Protein AF-A0A7X9UBZ8-F1 (afdb_monomer_lite)

InterPro domains:
  IPR005358 Putative zinc- or iron-chelating domain containing protein [PF03692] (28-96)

Organism: NCBI:txid2713419

Foldseek 3Di:
DVVLVVVLVVVVVVCVPPPQFDAPDPPDPFQPLPVFFQKDFAAPVLLVLQLVQCVVVVQAFADAPDSRRGGQSQQDPSRGRVCVVSDGQRRVQDHRVCVNVVNRDDGPCSVRTDIDRNVVSRVVSPPDPPPPPD

Structure (mmCIF, N/CA/C/O backbone):
data_AF-A0A7X9UBZ8-F1
#
_entry.id   AF-A0A7X9UBZ8-F1
#
loop_
_atom_site.group_PDB
_atom_site.id
_atom_site.type_symbol
_atom_site.label_atom_id
_atom_site.label_alt_id
_atom_site.label_comp_id
_atom_site.label_asym_id
_atom_site.label_entity_id
_atom_site.label_seq_id
_atom_site.pdbx_PDB_ins_code
_atom_site.Cartn_x
_atom_site.Cartn_y
_atom_site.Cartn_z
_atom_site.occupancy
_atom_site.B_iso_or_equiv
_atom_site.auth_seq_id
_atom_site.auth_comp_id
_atom_site.auth_asym_id
_atom_site.auth_atom_id
_atom_site.pdbx_PDB_model_num
ATOM 1 N N . MET A 1 1 ? 8.421 6.568 18.596 1.00 53.81 1 MET A N 1
ATOM 2 C CA . MET A 1 1 ? 7.714 6.279 17.329 1.00 53.81 1 MET A CA 1
ATOM 3 C C . MET A 1 1 ? 8.624 6.392 16.101 1.00 53.81 1 MET A C 1
ATOM 5 O O . MET A 1 1 ? 8.584 5.486 15.290 1.00 53.81 1 MET A O 1
ATOM 9 N N . GLY A 1 2 ? 9.525 7.382 15.984 1.00 62.78 2 GLY A N 1
ATOM 10 C CA . GLY A 1 2 ? 10.376 7.531 14.780 1.00 62.78 2 GLY A CA 1
ATOM 11 C C . GLY A 1 2 ? 11.391 6.410 14.469 1.00 62.78 2 GLY A C 1
ATOM 12 O O . GLY A 1 2 ? 11.779 6.254 13.317 1.00 62.78 2 GLY A O 1
ATOM 13 N N . GLY A 1 3 ? 11.809 5.607 15.457 1.00 82.38 3 GLY A N 1
ATOM 14 C CA . GLY A 1 3 ? 12.769 4.514 15.233 1.00 82.38 3 GLY A CA 1
ATOM 15 C C . GLY A 1 3 ? 12.193 3.327 14.453 1.00 82.38 3 GLY A C 1
ATOM 16 O O . GLY A 1 3 ? 12.867 2.785 13.584 1.00 82.38 3 GLY A O 1
ATOM 17 N N . GLU A 1 4 ? 10.936 2.960 14.717 1.00 84.94 4 GLU A N 1
ATOM 18 C CA . GLU A 1 4 ? 10.280 1.827 14.051 1.00 84.94 4 GLU A CA 1
ATOM 19 C C . GLU A 1 4 ? 9.952 2.143 12.589 1.00 84.94 4 GLU A C 1
ATOM 21 O O . GLU A 1 4 ? 10.183 1.308 11.721 1.00 84.94 4 GLU A O 1
ATOM 26 N N . LEU A 1 5 ? 9.484 3.364 12.298 1.00 87.56 5 LEU A N 1
ATOM 27 C CA . LEU A 1 5 ? 9.254 3.826 10.926 1.00 87.56 5 LEU A CA 1
ATOM 28 C C . LEU A 1 5 ? 10.533 3.733 10.086 1.00 87.56 5 LEU A C 1
ATOM 30 O O . LEU A 1 5 ? 10.510 3.201 8.979 1.00 87.56 5 LEU A O 1
ATOM 34 N N . ALA A 1 6 ? 11.650 4.240 10.616 1.00 90.81 6 ALA A N 1
ATOM 35 C CA . ALA A 1 6 ? 12.930 4.214 9.918 1.00 90.81 6 ALA A CA 1
ATOM 36 C C . ALA A 1 6 ? 13.412 2.776 9.670 1.00 90.81 6 ALA A C 1
ATOM 38 O O . ALA A 1 6 ? 13.883 2.461 8.578 1.00 90.81 6 ALA A O 1
ATOM 39 N N . GLU A 1 7 ? 13.253 1.891 10.657 1.00 94.06 7 GLU A N 1
ATOM 40 C CA . GLU A 1 7 ? 13.596 0.472 10.529 1.00 94.06 7 GLU A CA 1
ATOM 41 C C . GLU A 1 7 ? 12.704 -0.240 9.497 1.00 94.06 7 GLU A C 1
ATOM 43 O O . GLU A 1 7 ? 13.211 -0.963 8.638 1.00 94.06 7 G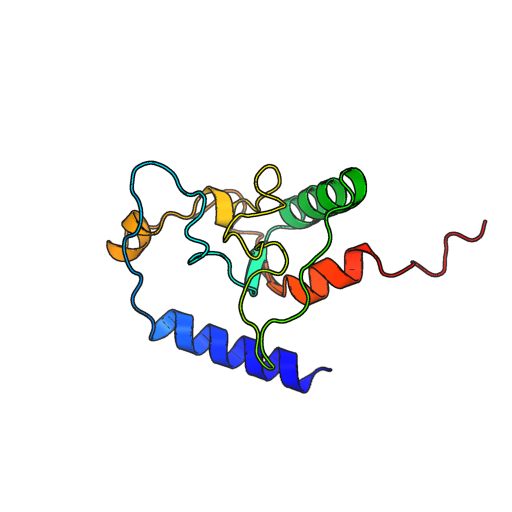LU A O 1
ATOM 48 N N . ALA A 1 8 ? 11.393 0.015 9.520 1.00 92.81 8 ALA A N 1
ATOM 49 C CA . ALA A 1 8 ? 10.441 -0.523 8.554 1.00 92.81 8 ALA A CA 1
ATOM 50 C C . ALA A 1 8 ? 10.739 -0.037 7.127 1.00 92.81 8 ALA A C 1
ATOM 52 O O . ALA A 1 8 ? 10.749 -0.838 6.192 1.00 92.81 8 ALA A O 1
ATOM 53 N N . ALA A 1 9 ? 11.042 1.252 6.956 1.00 93.19 9 ALA A N 1
ATOM 54 C CA . ALA A 1 9 ? 11.397 1.832 5.665 1.00 93.19 9 ALA A CA 1
ATOM 55 C C . ALA A 1 9 ? 12.714 1.254 5.118 1.00 93.19 9 ALA A C 1
ATOM 57 O O . ALA A 1 9 ? 12.795 0.922 3.935 1.00 93.19 9 ALA A O 1
ATOM 58 N N . ALA A 1 10 ? 13.730 1.081 5.972 1.00 94.94 10 ALA A N 1
ATOM 59 C CA . ALA A 1 10 ? 15.004 0.478 5.585 1.00 94.94 10 ALA A CA 1
ATOM 60 C C . ALA A 1 10 ? 14.842 -0.994 5.175 1.00 94.94 10 ALA A C 1
ATOM 62 O O . ALA A 1 10 ? 15.380 -1.420 4.151 1.00 94.94 10 ALA A O 1
ATOM 63 N N . LEU A 1 11 ? 14.062 -1.765 5.940 1.00 94.88 11 LEU A N 1
ATOM 64 C CA . LEU A 1 11 ? 13.764 -3.155 5.608 1.00 94.88 11 LEU A CA 1
ATOM 65 C C . LEU A 1 11 ? 12.981 -3.264 4.294 1.00 94.88 11 LEU A C 1
ATOM 67 O O . LEU A 1 11 ? 13.330 -4.087 3.451 1.00 94.88 11 LEU A O 1
ATOM 71 N N . HIS A 1 12 ? 11.971 -2.413 4.095 1.00 94.44 12 HIS A N 1
ATOM 72 C CA . HIS A 1 12 ? 11.219 -2.349 2.844 1.00 94.44 12 HIS A CA 1
ATOM 73 C C . HIS A 1 12 ? 12.134 -2.038 1.653 1.00 94.44 12 HIS A C 1
ATOM 75 O O . HIS A 1 12 ? 12.104 -2.757 0.660 1.00 94.44 12 HIS A O 1
ATOM 81 N N . ALA A 1 13 ? 12.998 -1.024 1.761 1.00 94.00 13 ALA A N 1
ATOM 82 C CA . ALA A 1 13 ? 13.935 -0.666 0.695 1.00 94.00 13 ALA A CA 1
ATOM 83 C C . ALA A 1 13 ? 14.868 -1.827 0.316 1.00 94.00 13 ALA A C 1
ATOM 85 O O . ALA A 1 13 ? 15.124 -2.044 -0.866 1.00 94.00 13 ALA A O 1
ATOM 86 N N . ARG A 1 14 ? 15.332 -2.604 1.303 1.00 95.38 14 ARG A N 1
ATOM 87 C CA . ARG A 1 14 ? 16.132 -3.808 1.056 1.00 95.38 14 ARG A CA 1
ATOM 88 C C . ARG A 1 14 ? 15.330 -4.885 0.319 1.00 95.38 14 ARG A C 1
ATOM 90 O O . ARG A 1 14 ? 15.803 -5.426 -0.676 1.00 95.38 14 ARG A O 1
ATOM 97 N N . LEU A 1 15 ? 14.110 -5.173 0.778 1.00 93.19 15 LEU A N 1
ATOM 98 C CA . LEU A 1 15 ? 13.245 -6.179 0.152 1.00 93.19 15 LEU A CA 1
ATOM 99 C C . LEU A 1 15 ? 12.897 -5.824 -1.296 1.00 93.19 15 LEU A C 1
ATOM 101 O O . LEU A 1 15 ? 12.896 -6.714 -2.135 1.00 93.19 15 LEU A O 1
ATOM 105 N N . MET A 1 16 ? 12.707 -4.543 -1.616 1.00 89.12 16 MET A N 1
ATOM 106 C CA . MET A 1 16 ? 12.468 -4.101 -2.997 1.00 89.12 16 MET A CA 1
ATOM 107 C C . MET A 1 16 ? 13.612 -4.441 -3.968 1.00 89.12 16 MET A C 1
ATOM 109 O O . MET A 1 16 ? 13.391 -4.441 -5.175 1.00 89.12 16 MET A O 1
ATOM 113 N N . VAL A 1 17 ? 14.821 -4.708 -3.463 1.00 91.81 17 VAL A N 1
ATOM 114 C CA . VAL A 1 17 ? 15.991 -5.091 -4.271 1.00 91.81 17 VAL A CA 1
ATOM 115 C C . VAL A 1 17 ? 16.234 -6.600 -4.234 1.00 91.81 17 VAL A C 1
ATOM 117 O O . VAL A 1 17 ? 16.612 -7.191 -5.241 1.00 91.81 17 VAL A O 1
ATOM 120 N N . GLU A 1 18 ? 16.057 -7.224 -3.070 1.00 93.62 18 GLU A N 1
ATOM 121 C CA . GLU A 1 18 ? 16.457 -8.616 -2.835 1.00 93.62 18 GLU A CA 1
ATOM 122 C C . GLU A 1 18 ? 15.330 -9.629 -3.080 1.00 93.62 18 GLU A C 1
ATOM 124 O O . GLU A 1 18 ? 15.597 -10.795 -3.383 1.00 93.62 18 GLU A O 1
ATOM 129 N N . GLN A 1 19 ? 14.070 -9.224 -2.911 1.00 89.94 19 GLN A N 1
ATOM 130 C CA . GLN A 1 19 ? 12.936 -10.137 -2.967 1.00 89.94 19 GLN A CA 1
ATOM 131 C C . GLN A 1 19 ? 12.565 -10.462 -4.415 1.00 89.94 19 GLN A C 1
ATOM 133 O O . GLN A 1 19 ? 12.286 -9.579 -5.222 1.00 89.94 19 GLN A O 1
ATOM 138 N N . GLN A 1 20 ? 12.479 -11.754 -4.725 1.00 91.62 20 GLN A N 1
ATOM 139 C CA . GLN A 1 20 ? 11.888 -12.218 -5.978 1.00 91.62 20 GLN A CA 1
ATOM 140 C C . GLN A 1 20 ? 10.364 -12.249 -5.866 1.00 91.62 20 GLN A C 1
ATOM 142 O O . GLN A 1 20 ? 9.812 -12.746 -4.881 1.00 91.62 20 GLN A O 1
ATOM 147 N N . VAL A 1 21 ? 9.681 -11.755 -6.896 1.00 92.38 21 VAL A N 1
ATOM 148 C CA . VAL A 1 21 ? 8.217 -11.767 -6.950 1.00 92.38 21 VAL A CA 1
ATOM 149 C C . VAL A 1 21 ? 7.734 -13.098 -7.502 1.00 92.38 21 VAL A C 1
ATOM 151 O O . VAL A 1 21 ? 8.178 -13.550 -8.554 1.00 92.38 21 VAL A O 1
ATOM 154 N N . THR A 1 22 ? 6.802 -13.720 -6.785 1.00 93.25 22 THR A N 1
ATOM 155 C CA . THR A 1 22 ? 6.131 -14.939 -7.243 1.00 93.25 22 THR A CA 1
ATOM 156 C C . THR A 1 22 ? 4.920 -14.567 -8.094 1.00 93.25 22 THR A C 1
ATOM 158 O O . THR A 1 22 ? 4.097 -13.749 -7.676 1.00 93.25 22 THR A O 1
ATOM 161 N N . ASP A 1 23 ? 4.791 -15.183 -9.269 1.00 94.62 23 ASP A N 1
ATOM 162 C CA . ASP A 1 23 ? 3.567 -15.105 -10.063 1.00 94.62 23 ASP A CA 1
A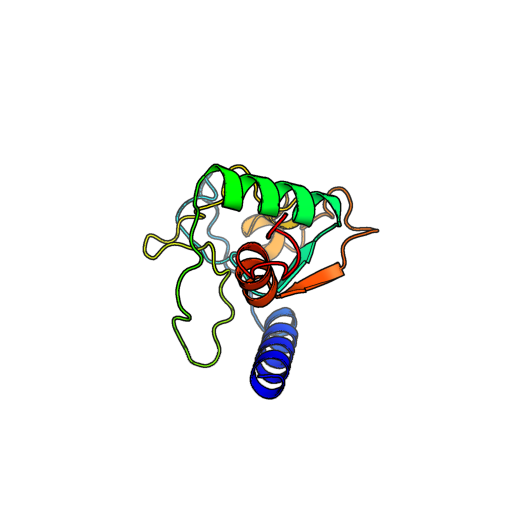TOM 163 C C . ASP A 1 23 ? 2.459 -15.926 -9.387 1.00 94.62 23 ASP A C 1
ATOM 165 O O . ASP A 1 23 ? 2.535 -17.149 -9.282 1.00 94.62 23 ASP A O 1
ATOM 169 N N . LEU A 1 24 ? 1.440 -15.222 -8.899 1.00 94.00 24 LEU A N 1
ATOM 170 C CA . LEU A 1 24 ? 0.247 -15.797 -8.276 1.00 94.00 24 LEU A CA 1
ATOM 171 C C . LEU A 1 24 ? -1.026 -15.451 -9.058 1.00 94.00 24 LEU A C 1
ATOM 173 O O . LEU A 1 24 ? -2.134 -15.655 -8.555 1.00 94.00 24 LEU A O 1
ATOM 177 N N . TYR A 1 25 ? -0.898 -14.872 -10.254 1.00 93.69 25 TYR A N 1
ATOM 178 C CA . TYR A 1 25 ? -2.049 -14.417 -11.016 1.00 93.69 25 TYR A CA 1
ATOM 179 C C . TYR A 1 25 ? -2.758 -15.605 -11.666 1.00 93.69 25 TYR A C 1
ATOM 181 O O . TYR A 1 25 ? -2.204 -16.318 -12.497 1.00 93.69 25 TYR A O 1
ATOM 189 N N . THR A 1 26 ? -4.027 -15.795 -11.311 1.00 92.38 26 THR A N 1
ATOM 190 C CA . THR A 1 26 ? -4.868 -16.889 -11.834 1.00 92.38 26 THR A CA 1
ATOM 191 C C . THR A 1 26 ? -6.091 -16.381 -12.602 1.00 92.38 26 THR A C 1
ATOM 193 O O . THR A 1 26 ? -7.009 -17.142 -12.895 1.00 92.38 26 THR A O 1
ATOM 196 N N . GLY A 1 27 ? -6.114 -15.086 -12.940 1.00 92.12 27 GLY A N 1
ATOM 197 C CA . GLY A 1 27 ? -7.248 -14.403 -13.574 1.00 92.12 27 GLY A CA 1
ATOM 198 C C . GLY A 1 27 ? -7.961 -13.402 -12.657 1.00 92.12 27 GLY A C 1
ATOM 199 O O . GLY A 1 27 ? -8.583 -12.467 -13.157 1.00 92.12 27 GLY A O 1
ATOM 200 N N . ASP A 1 28 ? -7.808 -13.529 -11.335 1.00 89.56 28 ASP A N 1
ATOM 201 C CA . ASP A 1 28 ? -8.335 -12.600 -10.324 1.00 89.56 28 ASP A CA 1
ATOM 202 C C . ASP A 1 28 ? -7.227 -12.203 -9.332 1.00 89.56 28 ASP A C 1
ATOM 204 O O . ASP A 1 28 ? -6.449 -13.040 -8.882 1.00 89.56 28 ASP A O 1
ATOM 208 N N . CYS A 1 29 ? -7.154 -10.916 -8.986 1.00 87.75 29 CYS A N 1
ATOM 209 C CA . CYS A 1 29 ? -6.168 -10.359 -8.052 1.00 87.75 29 CYS A CA 1
ATOM 210 C C . CYS A 1 29 ? -6.702 -10.249 -6.609 1.00 87.75 29 CYS A C 1
ATOM 212 O O . CYS A 1 29 ? -6.209 -9.431 -5.829 1.00 87.75 29 CYS A O 1
ATOM 214 N N . ARG A 1 30 ? -7.742 -11.006 -6.245 1.00 89.81 30 ARG A N 1
ATOM 215 C CA . ARG A 1 30 ? -8.318 -11.027 -4.891 1.00 89.81 30 ARG A CA 1
ATOM 216 C C . ARG A 1 30 ? -7.819 -12.233 -4.089 1.00 89.81 30 ARG A C 1
ATOM 218 O O . ARG A 1 30 ? -7.652 -13.317 -4.632 1.00 89.81 30 ARG A O 1
ATOM 225 N N . GLY A 1 31 ? -7.589 -12.036 -2.789 1.00 89.19 31 GLY A N 1
ATOM 226 C CA . GLY A 1 31 ? -7.364 -13.121 -1.824 1.00 89.19 31 GLY A CA 1
ATOM 227 C C . GLY A 1 31 ? -5.923 -13.624 -1.654 1.00 89.19 31 GLY A C 1
ATOM 228 O O . GLY A 1 31 ? -5.682 -14.425 -0.756 1.00 89.19 31 GLY A O 1
ATOM 229 N N . CYS A 1 32 ? -4.940 -13.180 -2.452 1.00 92.75 32 CYS A N 1
ATOM 230 C CA . CYS A 1 32 ? -3.540 -13.579 -2.220 1.00 92.75 32 CYS A CA 1
ATOM 231 C C . CYS A 1 32 ? -2.835 -12.699 -1.172 1.00 92.75 32 CYS A C 1
ATOM 233 O O . CYS A 1 32 ? -2.092 -13.215 -0.338 1.00 92.75 32 CYS A O 1
ATOM 235 N N . GLY A 1 33 ? -3.084 -11.385 -1.197 1.00 91.56 33 GLY A N 1
ATOM 236 C CA . GLY A 1 33 ? -2.524 -10.403 -0.262 1.00 91.56 33 GLY A CA 1
ATOM 237 C C . GLY A 1 33 ? -1.052 -10.026 -0.484 1.00 91.56 33 GLY A C 1
ATOM 238 O O . GLY A 1 33 ? -0.612 -9.029 0.073 1.00 91.56 33 GLY A O 1
ATOM 239 N N . GLU A 1 34 ? -0.300 -10.739 -1.326 1.00 90.56 34 GLU A N 1
ATOM 240 C CA . GLU A 1 34 ? 1.167 -10.584 -1.425 1.00 90.56 34 GLU A CA 1
ATOM 241 C C . GLU A 1 34 ? 1.641 -9.201 -1.903 1.00 90.56 34 GLU A C 1
ATOM 243 O O . GLU A 1 34 ? 2.733 -8.764 -1.558 1.00 90.56 34 GLU A O 1
ATOM 248 N N . CYS A 1 35 ? 0.831 -8.467 -2.671 1.00 91.69 35 CYS A N 1
ATOM 249 C CA . CYS A 1 35 ? 1.179 -7.110 -3.113 1.00 91.69 35 CYS A CA 1
ATOM 250 C C . CYS A 1 35 ? 0.799 -6.008 -2.107 1.00 91.69 35 CYS A C 1
ATOM 252 O O . CYS A 1 35 ? 1.004 -4.823 -2.377 1.00 91.69 35 CYS A O 1
ATOM 254 N N . CYS A 1 36 ? 0.180 -6.357 -0.975 1.00 95.38 36 CYS A N 1
ATOM 255 C CA . CYS A 1 36 ? -0.325 -5.393 -0.001 1.00 95.38 36 CYS A CA 1
ATOM 256 C C . CYS A 1 36 ? 0.803 -4.885 0.909 1.00 95.38 36 CYS A C 1
ATOM 258 O O . CYS A 1 36 ? 0.948 -5.347 2.037 1.00 95.38 36 CYS A O 1
ATOM 260 N N . SER A 1 37 ? 1.568 -3.902 0.427 1.00 95.81 37 SER A N 1
ATOM 261 C CA . SER A 1 37 ? 2.672 -3.263 1.162 1.00 95.81 37 SER A CA 1
ATOM 262 C C . SER A 1 37 ? 2.220 -2.081 2.034 1.00 95.81 37 SER A C 1
ATOM 264 O O . SER A 1 37 ? 1.293 -1.344 1.687 1.00 95.81 37 SER A O 1
ATOM 266 N N . ARG A 1 38 ? 2.920 -1.867 3.154 1.00 96.94 38 ARG A N 1
ATOM 267 C CA . ARG A 1 38 ? 2.830 -0.691 4.032 1.00 96.94 38 ARG A CA 1
ATOM 268 C C . ARG A 1 38 ? 3.290 0.580 3.335 1.00 96.94 38 ARG A C 1
ATOM 270 O O . ARG A 1 38 ? 2.772 1.645 3.647 1.00 96.94 38 ARG A O 1
ATOM 277 N N . PHE A 1 39 ? 4.252 0.491 2.423 1.00 97.56 39 PHE A N 1
ATOM 278 C CA . PHE A 1 39 ? 4.806 1.656 1.744 1.00 97.56 39 PHE A CA 1
ATOM 279 C C . PHE A 1 39 ? 4.348 1.668 0.294 1.00 97.56 39 PHE A C 1
ATOM 281 O O . PHE A 1 39 ? 4.695 0.781 -0.483 1.00 97.56 39 PHE A O 1
ATOM 288 N N . LEU A 1 40 ? 3.562 2.680 -0.072 1.00 96.94 40 LEU A N 1
ATOM 289 C CA . LEU A 1 40 ? 2.998 2.807 -1.414 1.00 96.94 40 LEU A CA 1
ATOM 290 C C . LEU A 1 40 ? 3.275 4.198 -1.984 1.00 96.94 40 LEU A C 1
ATOM 292 O O . LEU A 1 40 ? 3.083 5.191 -1.277 1.00 96.94 40 LEU A O 1
ATOM 296 N N . PRO A 1 41 ? 3.680 4.313 -3.262 1.00 96.56 41 PRO A N 1
ATOM 297 C CA . PRO A 1 41 ? 3.691 5.600 -3.930 1.00 96.56 41 PRO A CA 1
ATOM 298 C C . PRO A 1 41 ? 2.243 6.029 -4.195 1.00 96.56 41 PRO A C 1
ATOM 300 O O . PRO A 1 41 ? 1.506 5.367 -4.923 1.00 96.56 41 PRO A O 1
ATOM 303 N N . MET A 1 42 ? 1.823 7.142 -3.597 1.00 97.81 42 MET A N 1
ATOM 304 C CA . MET A 1 42 ? 0.466 7.667 -3.754 1.00 97.81 42 MET A CA 1
ATOM 305 C C . MET A 1 42 ? 0.474 9.136 -4.151 1.00 97.81 42 MET A C 1
ATOM 307 O O . MET A 1 42 ? 1.211 9.958 -3.597 1.00 97.81 42 MET A O 1
ATOM 311 N N . SER A 1 43 ? -0.410 9.490 -5.080 1.00 97.00 43 SER A N 1
ATOM 312 C CA . SER A 1 43 ? -0.683 10.884 -5.418 1.00 97.00 43 SER A CA 1
ATOM 313 C C . SER A 1 43 ? -1.502 11.582 -4.315 1.00 97.00 43 SER A C 1
ATOM 315 O O . SER A 1 43 ? -2.008 10.964 -3.372 1.00 97.00 43 SER A O 1
ATOM 317 N N . LEU A 1 44 ? -1.661 12.907 -4.403 1.00 96.25 44 LEU A N 1
ATOM 318 C CA . LEU A 1 44 ? -2.623 13.630 -3.555 1.00 96.25 44 LEU A CA 1
ATOM 319 C C . LEU A 1 44 ? -4.067 13.157 -3.792 1.00 96.25 44 LEU A C 1
ATOM 321 O O . LEU A 1 44 ? -4.845 13.073 -2.842 1.00 96.25 44 LEU A O 1
ATOM 325 N N . LEU A 1 45 ? -4.406 12.810 -5.037 1.00 95.81 45 LEU A N 1
ATOM 326 C CA . LEU A 1 45 ? -5.735 12.325 -5.400 1.00 95.81 45 LEU A CA 1
ATOM 327 C C . LEU A 1 45 ? -6.020 10.950 -4.784 1.00 95.81 45 LEU A C 1
ATOM 329 O O . LEU A 1 45 ? -7.098 10.755 -4.226 1.00 95.81 45 LEU A O 1
ATOM 333 N N . ASP A 1 46 ? -5.047 10.033 -4.807 1.00 97.69 46 ASP A N 1
ATOM 334 C CA . ASP A 1 46 ? -5.165 8.726 -4.144 1.00 97.69 46 ASP A CA 1
ATOM 335 C C . ASP A 1 46 ? -5.442 8.883 -2.653 1.00 97.69 46 ASP A C 1
ATOM 337 O O . ASP A 1 46 ? -6.384 8.291 -2.124 1.00 97.69 46 ASP A O 1
ATOM 341 N N . ARG A 1 47 ? -4.666 9.746 -1.988 1.00 97.88 47 ARG A N 1
ATOM 342 C CA . ARG A 1 47 ? -4.822 10.042 -0.561 1.00 97.88 47 ARG A CA 1
ATOM 343 C C . ARG A 1 47 ? -6.198 10.623 -0.242 1.00 97.88 47 ARG A C 1
ATOM 345 O O . ARG A 1 47 ? -6.820 10.207 0.734 1.00 97.88 47 ARG A O 1
ATOM 352 N N . ALA A 1 48 ? -6.690 11.562 -1.050 1.00 97.19 48 ALA A N 1
ATOM 353 C CA . ALA A 1 48 ? -8.010 12.158 -0.860 1.00 97.19 48 ALA A CA 1
ATOM 354 C C . ALA A 1 48 ? -9.137 11.129 -1.062 1.00 97.19 48 ALA A C 1
ATOM 356 O O . ALA A 1 48 ? -10.014 11.000 -0.203 1.00 97.19 48 ALA A O 1
ATOM 357 N N . ARG A 1 49 ? -9.082 10.355 -2.157 1.00 97.69 49 ARG A N 1
ATOM 358 C CA . ARG A 1 49 ? -10.057 9.302 -2.481 1.00 97.69 49 ARG A CA 1
ATOM 359 C C . ARG A 1 49 ? -10.117 8.243 -1.385 1.00 97.69 49 ARG A C 1
ATOM 361 O O . ARG A 1 49 ? -11.203 7.922 -0.906 1.00 97.69 49 ARG A O 1
ATOM 368 N N . LEU A 1 50 ? -8.960 7.727 -0.973 1.00 98.31 50 LEU A N 1
ATOM 369 C CA . LEU A 1 50 ? -8.884 6.674 0.031 1.00 98.31 50 LEU A CA 1
ATOM 370 C C . LEU A 1 50 ? -9.383 7.164 1.395 1.00 98.31 50 LEU A C 1
ATOM 372 O O . LEU A 1 50 ? -10.189 6.486 2.024 1.00 98.31 50 LEU A O 1
ATOM 376 N N . ARG A 1 51 ? -8.996 8.376 1.818 1.00 98.25 51 ARG A N 1
ATOM 377 C CA . ARG A 1 51 ? -9.489 8.990 3.064 1.00 98.25 51 ARG A CA 1
ATOM 378 C C . ARG A 1 51 ? -11.010 9.129 3.073 1.00 98.25 51 ARG A C 1
ATOM 380 O O . ARG A 1 51 ? -11.646 8.789 4.069 1.00 98.25 51 ARG A O 1
ATOM 387 N N . ALA A 1 52 ? -11.591 9.621 1.980 1.00 97.94 52 ALA A N 1
ATOM 388 C CA . ALA A 1 52 ? -13.037 9.771 1.856 1.00 97.94 52 ALA A CA 1
ATOM 389 C C . ALA A 1 52 ? -13.755 8.415 1.922 1.00 97.94 52 ALA A C 1
ATOM 391 O O . ALA A 1 52 ? -14.748 8.287 2.637 1.00 97.94 52 ALA A O 1
ATOM 392 N N . TYR A 1 53 ? -13.231 7.400 1.229 1.00 98.56 53 TYR A N 1
ATOM 393 C CA . TYR A 1 53 ? -13.780 6.044 1.246 1.00 98.56 53 TYR A CA 1
ATOM 394 C C . TYR A 1 53 ? -13.745 5.429 2.649 1.00 98.56 53 TYR A C 1
ATOM 396 O O . TYR A 1 53 ? -14.772 4.972 3.148 1.00 98.56 53 TYR A O 1
ATOM 404 N N . VAL A 1 5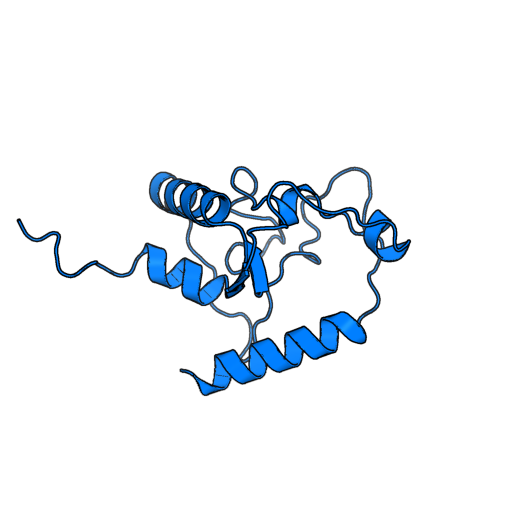4 ? -12.585 5.478 3.309 1.00 98.19 54 VAL A N 1
ATOM 405 C CA . VAL A 1 54 ? -12.381 4.926 4.656 1.00 98.19 54 VAL A CA 1
ATOM 406 C C . VAL A 1 54 ? -13.345 5.557 5.659 1.00 98.19 54 VAL A C 1
ATOM 408 O O . VAL A 1 54 ? -14.020 4.834 6.390 1.00 98.19 54 VAL A O 1
ATOM 411 N N . ARG A 1 55 ? -13.489 6.890 5.641 1.00 97.44 55 ARG A N 1
ATOM 412 C CA . ARG A 1 55 ? -14.443 7.601 6.510 1.00 97.44 55 ARG A CA 1
ATOM 413 C C . ARG A 1 55 ? -15.892 7.241 6.202 1.00 97.44 55 ARG A C 1
ATOM 415 O O . ARG A 1 55 ? -16.654 6.961 7.118 1.00 97.44 55 ARG A O 1
ATOM 422 N N . ARG A 1 56 ? -16.273 7.240 4.921 1.00 97.69 56 ARG A N 1
ATOM 423 C CA . ARG A 1 56 ? -17.650 6.969 4.483 1.00 97.69 56 ARG A CA 1
ATOM 424 C C . ARG A 1 56 ? -18.112 5.560 4.844 1.00 97.69 56 ARG A C 1
ATOM 426 O O . ARG A 1 56 ? -19.285 5.375 5.151 1.00 97.69 56 ARG A O 1
ATOM 433 N N . HIS A 1 57 ? -17.214 4.584 4.765 1.00 97.75 57 HIS A N 1
ATOM 434 C CA . HIS A 1 57 ? -17.540 3.174 4.965 1.00 97.75 57 HIS A CA 1
ATOM 435 C C . HIS A 1 57 ? -17.127 2.632 6.336 1.00 97.75 57 HIS A C 1
ATOM 437 O O . HIS A 1 57 ? -17.372 1.462 6.608 1.00 97.75 57 HIS A O 1
ATOM 443 N N . GLY A 1 58 ? -16.526 3.457 7.201 1.00 96.81 58 GLY A N 1
ATOM 444 C CA . GLY A 1 58 ? -16.094 3.033 8.534 1.00 96.81 58 GLY A CA 1
ATOM 445 C C . GLY A 1 58 ? -15.046 1.919 8.497 1.00 96.81 58 GLY A C 1
ATOM 446 O O . GLY A 1 58 ? -15.047 1.049 9.363 1.00 96.81 58 GLY A O 1
ATOM 447 N N . VAL A 1 59 ? -14.179 1.911 7.479 1.00 96.69 59 VAL A N 1
ATOM 448 C CA . VAL A 1 59 ? -13.148 0.875 7.336 1.00 96.69 59 VAL A CA 1
ATOM 449 C C . VAL A 1 59 ? -12.063 1.100 8.385 1.00 96.69 59 VAL A C 1
ATOM 451 O O . VAL A 1 59 ? -11.458 2.169 8.445 1.00 96.69 59 VAL A O 1
ATOM 454 N N . ALA A 1 60 ? -11.797 0.087 9.203 1.00 94.25 60 ALA A N 1
ATOM 455 C CA . ALA A 1 60 ? -10.721 0.122 10.183 1.00 94.25 60 ALA A CA 1
ATOM 456 C C . ALA A 1 60 ? -9.432 -0.472 9.601 1.00 94.25 60 ALA A C 1
ATOM 458 O O . ALA A 1 60 ? -9.466 -1.448 8.851 1.00 94.25 60 ALA A O 1
ATOM 459 N N . ALA A 1 61 ? -8.297 0.116 9.976 1.00 96.25 61 ALA A N 1
ATOM 460 C CA . ALA A 1 61 ? -6.993 -0.505 9.794 1.00 96.25 61 ALA A CA 1
ATOM 461 C C . ALA A 1 61 ? -6.835 -1.697 10.750 1.00 96.25 61 ALA A C 1
ATOM 463 O O . ALA A 1 61 ? -7.280 -1.625 11.898 1.00 96.25 61 ALA A O 1
ATOM 464 N N . HIS A 1 62 ? -6.178 -2.769 10.307 1.00 95.12 62 HIS A N 1
ATOM 465 C CA . HIS A 1 62 ? -5.801 -3.860 11.200 1.00 95.12 62 HIS A CA 1
ATOM 466 C C . HIS A 1 62 ? -4.666 -3.429 12.143 1.00 95.12 62 HIS A C 1
ATOM 468 O O . HIS A 1 62 ? -3.818 -2.594 11.807 1.00 95.12 62 HIS A O 1
ATOM 474 N N . ALA A 1 63 ? -4.634 -4.024 13.336 1.00 93.44 63 ALA A N 1
ATOM 475 C CA . ALA A 1 63 ? -3.508 -3.864 14.251 1.00 93.44 63 ALA A CA 1
ATOM 476 C C . ALA A 1 63 ? -2.248 -4.529 13.661 1.00 93.44 63 ALA A C 1
ATOM 478 O O . ALA A 1 63 ? -2.388 -5.546 12.977 1.00 93.44 63 ALA A O 1
ATOM 479 N N . PRO A 1 64 ? -1.033 -4.006 13.913 1.00 92.75 64 PRO A N 1
ATOM 480 C CA . PRO A 1 64 ? 0.196 -4.619 13.417 1.00 92.75 64 PRO A CA 1
ATOM 481 C C . PRO A 1 64 ? 0.283 -6.110 13.764 1.00 92.75 64 PRO A C 1
ATOM 483 O O . PRO A 1 64 ? 0.102 -6.488 14.922 1.00 92.75 64 PRO A O 1
ATOM 486 N N . TRP A 1 65 ? 0.591 -6.957 12.782 1.00 91.75 65 TRP A N 1
ATOM 487 C CA . TRP A 1 65 ? 0.746 -8.402 13.010 1.00 91.75 65 TRP A CA 1
ATOM 488 C C . TRP A 1 65 ? 2.117 -8.783 13.582 1.00 91.75 65 TRP A C 1
ATOM 490 O O . TRP A 1 65 ? 2.300 -9.878 14.114 1.00 91.75 65 TRP A O 1
ATOM 500 N N . ALA A 1 66 ? 3.090 -7.879 13.486 1.00 92.00 66 ALA A N 1
ATOM 501 C CA . ALA A 1 66 ? 4.441 -8.042 14.003 1.00 92.00 66 ALA A CA 1
ATOM 502 C C . ALA A 1 66 ? 5.006 -6.692 14.465 1.00 92.00 66 ALA A C 1
ATOM 504 O O . ALA A 1 66 ? 4.471 -5.636 14.131 1.00 92.00 66 ALA A O 1
ATOM 505 N N . ARG A 1 67 ? 6.133 -6.722 15.192 1.00 90.12 67 ARG A N 1
ATOM 506 C CA . ARG A 1 67 ? 6.866 -5.505 15.594 1.00 90.12 67 ARG A CA 1
ATOM 507 C C . ARG A 1 67 ? 7.264 -4.649 14.387 1.00 90.12 67 ARG A C 1
ATOM 509 O O . ARG A 1 67 ? 7.183 -3.434 14.440 1.00 90.12 67 ARG A O 1
ATOM 516 N N . LEU A 1 68 ? 7.720 -5.295 13.316 1.00 90.81 68 LEU A N 1
ATOM 517 C CA . LEU A 1 68 ? 7.956 -4.658 12.025 1.00 90.81 68 LEU A CA 1
ATOM 518 C C . LEU A 1 68 ? 6.963 -5.229 11.035 1.00 90.81 68 LEU A C 1
ATOM 520 O O . LEU A 1 68 ? 7.229 -6.228 10.370 1.00 90.81 68 LEU A O 1
ATOM 524 N N . ASP A 1 69 ? 5.802 -4.601 10.988 1.00 93.75 69 ASP A N 1
ATOM 525 C CA . ASP A 1 69 ? 4.766 -4.978 10.052 1.00 93.75 69 ASP A CA 1
ATOM 526 C C . ASP A 1 69 ? 4.851 -4.108 8.792 1.00 93.75 69 ASP A C 1
ATOM 528 O O . ASP A 1 69 ? 4.654 -2.887 8.848 1.00 93.75 69 ASP A O 1
ATOM 532 N N . LEU A 1 70 ? 5.192 -4.754 7.675 1.00 95.38 70 LEU A N 1
ATOM 533 C CA . LEU A 1 70 ? 5.310 -4.152 6.348 1.00 95.38 70 LEU A CA 1
ATOM 534 C C . LEU A 1 70 ? 4.068 -4.387 5.486 1.00 95.38 70 LEU A C 1
ATOM 536 O O . LEU A 1 70 ? 4.103 -4.055 4.301 1.00 95.38 70 LEU A O 1
ATOM 540 N N . THR A 1 71 ? 2.990 -4.951 6.032 1.00 95.94 71 THR A N 1
ATOM 541 C CA . THR A 1 71 ? 1.751 -5.136 5.278 1.00 95.94 71 THR A CA 1
ATOM 542 C C . THR A 1 71 ? 0.912 -3.861 5.267 1.00 95.94 71 THR A C 1
ATOM 544 O O . THR A 1 71 ? 0.988 -3.002 6.153 1.00 95.94 71 THR A O 1
ATOM 547 N N . CYS A 1 72 ? 0.107 -3.712 4.217 1.00 97.56 72 CYS A N 1
ATOM 548 C CA . CYS A 1 72 ? -0.879 -2.646 4.134 1.00 97.56 72 CYS A CA 1
ATOM 549 C C . CYS A 1 72 ? -1.906 -2.812 5.267 1.00 97.56 72 CYS A C 1
ATOM 551 O O . CYS A 1 72 ? -2.526 -3.872 5.340 1.00 97.56 72 CYS A O 1
ATOM 553 N N . PRO A 1 73 ? -2.200 -1.762 6.057 1.00 97.44 73 PRO A N 1
ATOM 554 C CA . PRO A 1 73 ? -3.156 -1.825 7.164 1.00 97.44 73 PRO A CA 1
ATOM 555 C C . PRO A 1 73 ? -4.601 -2.128 6.736 1.00 97.44 73 PRO A C 1
ATOM 557 O O . PRO A 1 73 ? -5.455 -2.362 7.585 1.00 97.44 73 PRO A O 1
ATOM 560 N N . TYR A 1 74 ? -4.902 -2.107 5.436 1.00 97.69 74 TYR A N 1
ATOM 561 C CA . TYR A 1 74 ? -6.213 -2.460 4.886 1.00 97.69 74 TYR A CA 1
ATOM 562 C C . TYR A 1 74 ? -6.275 -3.895 4.331 1.00 97.69 74 TYR A C 1
ATOM 564 O O . TYR A 1 74 ? -7.251 -4.252 3.668 1.00 97.69 74 TYR A O 1
ATOM 572 N N . LEU A 1 75 ? -5.244 -4.713 4.560 1.00 97.56 75 LEU A N 1
ATOM 573 C CA . LEU A 1 75 ? -5.299 -6.152 4.320 1.00 97.56 75 LEU A CA 1
ATOM 574 C C . LEU A 1 75 ? -6.067 -6.826 5.465 1.00 97.56 75 LEU A C 1
ATOM 576 O O . LEU A 1 75 ? -5.761 -6.619 6.634 1.00 97.56 75 LEU A O 1
ATOM 580 N N . THR A 1 76 ? -7.087 -7.610 5.140 1.00 95.50 76 THR A N 1
ATOM 581 C CA . THR A 1 76 ? -7.844 -8.377 6.132 1.00 95.50 76 THR A CA 1
ATOM 582 C C . THR A 1 76 ? -7.129 -9.683 6.471 1.00 95.50 76 THR A C 1
ATOM 584 O O . THR A 1 76 ? -6.317 -10.181 5.689 1.00 95.50 76 THR A O 1
ATOM 587 N N . ASP A 1 77 ? -7.499 -10.305 7.593 1.00 92.31 77 ASP A N 1
ATOM 588 C CA . ASP A 1 77 ? -7.014 -11.646 7.964 1.00 92.31 77 ASP A CA 1
ATOM 589 C C . ASP A 1 77 ? -7.354 -12.707 6.897 1.00 92.31 77 ASP A C 1
ATOM 591 O O . ASP A 1 77 ? -6.636 -13.689 6.724 1.00 92.31 77 ASP A O 1
ATOM 595 N N . GLY A 1 78 ? -8.425 -12.479 6.126 1.00 93.19 78 GLY A N 1
ATOM 596 C CA . GLY A 1 78 ? -8.813 -13.291 4.969 1.00 93.19 78 GLY A CA 1
ATOM 597 C C . GLY A 1 78 ? -7.992 -13.032 3.700 1.00 93.19 78 GLY A C 1
ATOM 598 O O . GLY A 1 78 ? -8.353 -13.543 2.646 1.00 93.19 78 GLY A O 1
ATOM 599 N N . ARG A 1 79 ? -6.911 -12.239 3.778 1.00 93.25 79 ARG A N 1
ATOM 600 C CA . ARG A 1 79 ? -6.060 -11.816 2.650 1.00 93.25 79 ARG A CA 1
ATOM 601 C C . ARG A 1 79 ? -6.786 -10.988 1.581 1.00 93.25 79 ARG A C 1
ATOM 603 O O . ARG A 1 79 ? -6.357 -10.921 0.425 1.00 93.25 79 ARG A O 1
ATOM 610 N N . GLU A 1 80 ? -7.869 -10.318 1.959 1.00 94.06 80 GLU A N 1
ATOM 611 C CA . GLU A 1 80 ? -8.628 -9.431 1.076 1.00 94.06 80 GLU A CA 1
ATOM 612 C C . GLU A 1 80 ? -8.321 -7.958 1.363 1.00 94.06 80 GLU A C 1
ATOM 614 O O . GLU A 1 80 ? -7.958 -7.577 2.470 1.00 94.06 80 GLU A O 1
ATOM 619 N N . CYS A 1 81 ? -8.482 -7.095 0.361 1.00 96.12 81 CYS A N 1
ATOM 620 C CA . CYS A 1 81 ? -8.319 -5.656 0.544 1.00 96.12 81 CYS A CA 1
ATOM 621 C C . CYS A 1 81 ? -9.652 -5.038 0.983 1.00 96.12 81 CYS A C 1
ATOM 623 O O . CYS A 1 81 ? -10.591 -4.969 0.190 1.00 96.12 81 CYS A O 1
ATOM 625 N N . SER A 1 82 ? -9.730 -4.512 2.206 1.00 96.94 82 SER A N 1
ATOM 626 C CA . SER A 1 82 ? -10.948 -3.866 2.728 1.00 96.94 82 SER A CA 1
ATOM 627 C C . SER A 1 82 ? -11.289 -2.537 2.035 1.00 96.94 82 SER A C 1
ATOM 629 O O . SER A 1 82 ? -12.396 -2.015 2.166 1.00 96.94 82 SER A O 1
ATOM 631 N N . VAL A 1 83 ? -10.354 -2.002 1.245 1.00 97.25 83 VAL A N 1
ATOM 632 C CA . VAL A 1 83 ? -10.504 -0.780 0.441 1.00 97.25 83 VAL A CA 1
ATOM 633 C C . VAL A 1 83 ? -10.396 -1.057 -1.061 1.00 97.25 83 VAL A C 1
ATOM 635 O O . VAL A 1 83 ? -9.980 -0.182 -1.818 1.00 97.25 83 VAL A O 1
ATOM 638 N N . TYR A 1 84 ? -10.765 -2.264 -1.513 1.00 95.62 84 TYR A N 1
ATOM 639 C CA . TYR A 1 84 ? -10.591 -2.708 -2.906 1.00 95.62 84 TYR A CA 1
ATOM 640 C C . TYR A 1 84 ? -11.108 -1.693 -3.946 1.00 95.62 84 TYR A C 1
ATOM 642 O O . TYR A 1 84 ? -10.415 -1.389 -4.923 1.00 95.62 84 TYR A O 1
ATOM 650 N N . GLU A 1 85 ? -12.282 -1.110 -3.688 1.00 95.94 85 GLU A N 1
ATOM 651 C CA . GLU A 1 85 ? -12.937 -0.121 -4.556 1.00 95.94 85 GLU A CA 1
ATOM 652 C C . GLU A 1 85 ? -12.263 1.256 -4.553 1.00 95.94 85 GLU A C 1
ATOM 654 O O . GLU A 1 85 ? -12.398 2.017 -5.510 1.00 95.94 85 GLU A O 1
ATOM 659 N N . ALA A 1 86 ? -11.483 1.577 -3.520 1.00 97.25 86 ALA A N 1
ATOM 660 C CA . ALA A 1 86 ? -10.742 2.830 -3.381 1.00 97.25 86 ALA A CA 1
ATOM 661 C C . ALA A 1 86 ? -9.223 2.648 -3.459 1.00 97.25 86 ALA A C 1
ATOM 663 O O . ALA A 1 86 ? -8.484 3.576 -3.123 1.00 97.25 86 ALA A O 1
ATOM 664 N N . ARG A 1 87 ? -8.759 1.488 -3.947 1.00 96.31 87 ARG A N 1
ATOM 665 C CA . ARG A 1 87 ? -7.336 1.194 -4.146 1.00 96.31 87 ARG A CA 1
ATOM 666 C C . ARG A 1 87 ? -6.623 2.358 -4.837 1.00 96.31 87 ARG A C 1
ATOM 668 O O . ARG A 1 87 ? -7.161 2.850 -5.837 1.00 96.31 87 ARG A O 1
ATOM 675 N N . PRO A 1 88 ? -5.443 2.772 -4.338 1.00 97.31 88 PRO A N 1
ATOM 676 C CA . PRO A 1 88 ? -4.576 3.713 -5.034 1.00 97.31 88 PRO A CA 1
ATOM 677 C C . PRO A 1 88 ? -4.258 3.248 -6.458 1.00 97.31 88 PRO A C 1
ATOM 679 O O . PRO A 1 88 ? -4.262 2.043 -6.720 1.00 97.31 88 PRO A O 1
ATOM 682 N N . GLU A 1 89 ? -3.942 4.174 -7.365 1.00 97.44 89 GLU A N 1
ATOM 683 C CA . GLU A 1 89 ? -3.638 3.829 -8.764 1.00 97.44 89 GLU A CA 1
ATOM 684 C C . GLU A 1 89 ? -2.484 2.823 -8.892 1.00 97.44 89 GLU A C 1
ATOM 686 O O . GLU A 1 89 ? -2.591 1.878 -9.672 1.00 97.44 89 GLU A O 1
ATOM 691 N N . VAL A 1 90 ? -1.446 2.922 -8.049 1.00 96.75 90 VAL A N 1
ATOM 692 C CA . VAL A 1 90 ? -0.367 1.917 -8.006 1.00 96.75 90 VAL A CA 1
ATOM 693 C C . VAL A 1 90 ? -0.898 0.507 -7.719 1.00 96.75 90 VAL A C 1
ATOM 695 O O . VAL A 1 90 ? -0.497 -0.451 -8.371 1.00 96.75 90 VAL A O 1
ATOM 698 N N . CYS A 1 91 ? -1.859 0.362 -6.803 1.00 96.19 91 CYS A N 1
ATOM 699 C CA . CYS A 1 91 ? -2.454 -0.931 -6.460 1.00 96.19 91 CYS A CA 1
ATOM 700 C C . CYS A 1 91 ? -3.422 -1.450 -7.532 1.00 96.19 91 CYS A C 1
ATOM 702 O O . CYS A 1 91 ? -3.711 -2.646 -7.555 1.00 96.19 91 CYS A O 1
ATOM 704 N N . ARG A 1 92 ? -3.986 -0.565 -8.366 1.00 95.12 92 ARG A N 1
ATOM 705 C CA . ARG A 1 92 ? -4.850 -0.951 -9.494 1.00 95.12 92 ARG A CA 1
ATOM 706 C C . ARG A 1 92 ? -4.033 -1.433 -10.682 1.00 95.12 92 ARG A C 1
ATOM 708 O O . ARG A 1 92 ? -4.429 -2.403 -11.316 1.00 95.12 92 ARG A O 1
ATOM 715 N N . ALA A 1 93 ? -2.925 -0.750 -10.961 1.00 94.62 93 ALA A N 1
ATOM 716 C CA . ALA A 1 93 ? -2.025 -1.077 -12.060 1.00 94.62 93 ALA A CA 1
ATOM 717 C C . ALA A 1 93 ? -1.173 -2.323 -11.772 1.00 94.62 93 ALA A C 1
ATOM 719 O O . ALA A 1 93 ? -0.813 -3.051 -12.693 1.00 94.62 93 ALA A O 1
ATOM 720 N N . TYR A 1 94 ? -0.859 -2.585 -10.500 1.00 95.12 94 TYR A N 1
ATOM 721 C CA . TYR A 1 94 ? 0.015 -3.690 -10.126 1.00 95.12 94 TYR A CA 1
ATOM 722 C C . TYR A 1 94 ? -0.563 -5.069 -10.480 1.00 95.12 94 TYR A C 1
ATOM 724 O O . TYR A 1 94 ? -1.685 -5.416 -10.099 1.00 95.12 94 TYR A O 1
ATOM 732 N N . ARG A 1 95 ? 0.273 -5.902 -11.106 1.00 94.69 95 ARG A N 1
ATOM 733 C CA . ARG A 1 95 ? 0.053 -7.337 -11.308 1.00 94.69 95 ARG A CA 1
ATOM 734 C C . ARG A 1 95 ? 1.339 -8.121 -11.060 1.00 94.69 95 ARG A C 1
ATOM 736 O O . ARG A 1 95 ? 2.391 -7.770 -11.591 1.00 94.69 95 ARG A O 1
ATOM 743 N N . CYS A 1 96 ? 1.250 -9.192 -10.271 1.00 94.88 96 CYS A N 1
ATOM 744 C CA . CYS A 1 96 ? 2.418 -9.990 -9.888 1.00 94.88 96 CYS A CA 1
ATOM 745 C C . CYS A 1 96 ? 3.039 -10.762 -11.059 1.00 94.88 96 CYS A C 1
ATOM 747 O O . CYS A 1 96 ? 4.256 -10.902 -11.084 1.00 94.88 96 CYS A O 1
ATOM 749 N N . ASP A 1 97 ? 2.253 -11.190 -12.047 1.00 95.50 97 ASP A N 1
ATOM 750 C CA . ASP A 1 97 ? 2.776 -11.879 -13.229 1.00 95.50 97 ASP A CA 1
ATOM 751 C C . ASP A 1 97 ? 3.586 -10.938 -14.134 1.00 95.50 97 ASP A C 1
ATOM 753 O O . ASP A 1 97 ? 4.657 -11.307 -14.610 1.00 95.50 97 ASP A O 1
ATOM 757 N N . LEU A 1 98 ? 3.125 -9.693 -14.309 1.00 95.62 98 LEU A N 1
ATOM 758 C CA . LEU A 1 98 ? 3.887 -8.653 -15.006 1.00 95.62 98 LEU A CA 1
ATOM 759 C C . LEU A 1 98 ? 5.164 -8.311 -14.235 1.00 95.62 98 LEU A C 1
ATOM 761 O O . LEU A 1 98 ? 6.230 -8.201 -14.830 1.00 95.62 98 LEU A O 1
ATOM 765 N N . HIS A 1 99 ? 5.088 -8.205 -12.906 1.00 94.38 99 HIS A N 1
ATOM 766 C CA . HIS A 1 99 ? 6.264 -7.936 -12.079 1.00 94.38 99 HIS A CA 1
ATOM 767 C C . HIS A 1 99 ? 7.304 -9.052 -12.177 1.00 94.38 99 HIS A C 1
ATOM 769 O O . HIS A 1 99 ? 8.474 -8.771 -12.421 1.00 94.38 99 HIS A O 1
ATOM 775 N N . ALA A 1 100 ? 6.880 -10.311 -12.062 1.00 94.75 100 ALA A N 1
ATOM 776 C CA . ALA A 1 100 ? 7.766 -11.465 -12.178 1.00 94.75 100 ALA A CA 1
ATOM 777 C C . ALA A 1 100 ? 8.475 -11.527 -13.545 1.00 94.75 100 ALA A C 1
ATOM 779 O O . ALA A 1 100 ? 9.604 -12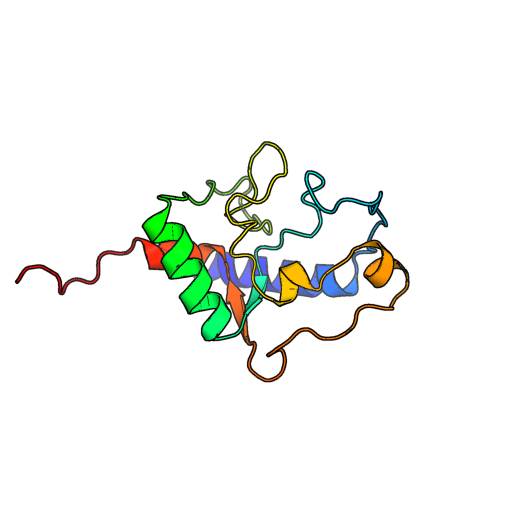.005 -13.627 1.00 94.75 100 ALA A O 1
ATOM 780 N N . ARG A 1 101 ? 7.844 -11.006 -14.608 1.00 95.31 101 ARG A N 1
ATOM 781 C CA . ARG A 1 101 ? 8.431 -10.901 -15.954 1.00 95.31 101 ARG A CA 1
ATOM 782 C C . ARG A 1 101 ? 9.218 -9.609 -16.213 1.00 95.31 101 ARG A C 1
ATOM 784 O O . ARG A 1 101 ? 9.835 -9.488 -17.266 1.00 95.31 101 ARG A O 1
ATOM 791 N N . GLY A 1 102 ? 9.223 -8.655 -15.281 1.00 93.69 102 GLY A N 1
ATOM 792 C CA . GLY A 1 102 ? 9.847 -7.341 -15.483 1.00 93.69 102 GLY A CA 1
ATOM 793 C C . GLY A 1 102 ? 9.072 -6.423 -16.439 1.00 93.69 102 GLY A C 1
ATOM 794 O O . GLY A 1 102 ? 9.653 -5.527 -17.040 1.00 93.69 102 GLY A O 1
ATOM 795 N N . GLU A 1 103 ? 7.766 -6.645 -16.578 1.00 95.19 103 GLU A N 1
ATOM 796 C CA . GLU A 1 103 ? 6.847 -5.963 -17.501 1.00 95.19 103 GLU A CA 1
ATOM 797 C C . GLU A 1 103 ? 5.886 -5.006 -16.765 1.00 95.19 103 GLU A C 1
ATOM 799 O O . GLU A 1 103 ? 4.818 -4.674 -17.277 1.00 95.19 103 GLU A O 1
ATOM 804 N N . LEU A 1 104 ? 6.198 -4.601 -15.527 1.00 90.69 104 LEU A N 1
ATOM 805 C CA . LEU A 1 104 ? 5.381 -3.604 -14.833 1.00 90.69 104 LEU A CA 1
ATOM 806 C C . LEU A 1 104 ? 5.531 -2.234 -15.495 1.00 90.69 104 LEU A C 1
ATOM 808 O O . LEU A 1 104 ? 6.605 -1.633 -15.473 1.00 90.69 104 LEU A O 1
ATOM 812 N N . ASP A 1 105 ? 4.416 -1.720 -15.995 1.00 88.81 105 ASP A N 1
ATOM 813 C CA . ASP A 1 105 ? 4.306 -0.347 -16.464 1.00 88.81 105 ASP A CA 1
ATOM 814 C C . ASP A 1 105 ? 4.085 0.643 -15.308 1.00 88.81 105 ASP A C 1
ATOM 816 O O . ASP A 1 105 ? 3.787 0.288 -14.162 1.00 88.81 105 ASP A O 1
ATOM 820 N N . GLY A 1 106 ? 4.204 1.934 -15.626 1.00 90.25 106 GLY A N 1
ATOM 821 C CA . GLY A 1 106 ? 3.793 3.005 -14.724 1.00 90.25 106 GLY A CA 1
ATOM 822 C C . GLY A 1 106 ? 2.278 3.030 -14.481 1.00 90.25 106 GLY A C 1
ATOM 823 O O . GLY A 1 106 ? 1.487 2.411 -15.188 1.00 90.25 106 GLY A O 1
ATOM 824 N N . PHE A 1 107 ? 1.858 3.813 -13.490 1.00 93.50 107 PHE A N 1
ATOM 825 C CA . PHE A 1 107 ? 0.446 4.047 -13.179 1.00 93.50 107 PHE A CA 1
ATOM 826 C C . PHE A 1 107 ? 0.068 5.518 -13.390 1.00 93.50 107 PHE A C 1
ATOM 828 O O . PHE A 1 107 ? 0.918 6.413 -13.415 1.00 93.50 107 PHE A O 1
ATOM 835 N N . THR A 1 108 ? -1.228 5.794 -13.538 1.00 91.12 108 THR A N 1
ATOM 836 C CA . THR A 1 108 ? -1.722 7.163 -13.722 1.00 91.12 108 THR A CA 1
ATOM 837 C C . THR A 1 108 ? -1.379 8.038 -12.515 1.00 91.12 108 THR A C 1
ATOM 839 O O . THR A 1 108 ? -1.750 7.731 -11.386 1.00 91.12 108 THR A O 1
ATOM 842 N N . GLY A 1 109 ? -0.683 9.153 -12.757 1.00 90.69 109 GLY A N 1
ATOM 843 C CA . GLY A 1 109 ? -0.253 10.080 -11.705 1.00 90.69 109 GLY A CA 1
ATOM 844 C C . GLY A 1 109 ? 1.038 9.682 -10.983 1.00 90.69 109 GLY A C 1
ATOM 845 O O . GLY A 1 109 ? 1.355 10.289 -9.957 1.00 90.69 109 GLY A O 1
ATOM 846 N N . ALA A 1 110 ? 1.788 8.698 -11.499 1.00 92.56 110 ALA A N 1
ATOM 847 C CA . ALA A 1 110 ? 3.079 8.284 -10.944 1.00 92.56 110 ALA A CA 1
ATOM 848 C C . ALA A 1 110 ? 4.095 9.436 -10.840 1.00 92.56 110 ALA A C 1
ATOM 850 O O . ALA A 1 110 ? 4.858 9.491 -9.882 1.00 92.56 110 ALA A O 1
ATOM 851 N N . ASP A 1 111 ? 4.049 10.402 -11.761 1.00 94.19 111 ASP A N 1
ATOM 852 C CA . ASP A 1 111 ? 4.891 11.608 -11.775 1.00 94.19 111 ASP A CA 1
ATOM 853 C C . ASP A 1 111 ? 4.692 12.520 -10.551 1.00 94.19 111 ASP A C 1
ATOM 855 O O . ASP A 1 111 ? 5.565 13.316 -10.211 1.00 94.19 111 ASP A O 1
ATOM 859 N N . ARG A 1 112 ? 3.540 12.408 -9.881 1.00 94.62 112 ARG A N 1
ATOM 860 C CA . ARG A 1 112 ? 3.177 13.185 -8.684 1.00 94.62 112 ARG A CA 1
ATOM 861 C C . ARG A 1 112 ? 3.040 12.319 -7.434 1.00 94.62 112 ARG A C 1
ATOM 863 O O . ARG A 1 112 ? 2.612 12.819 -6.389 1.00 94.62 112 ARG A O 1
ATOM 870 N N . ALA A 1 113 ? 3.322 11.025 -7.543 1.00 96.88 113 ALA A N 1
ATOM 871 C CA . ALA A 1 113 ? 3.222 10.103 -6.431 1.00 96.88 113 ALA A CA 1
ATOM 872 C C . ALA A 1 113 ? 4.449 10.229 -5.526 1.00 96.88 113 ALA A C 1
ATOM 874 O O . ALA A 1 113 ? 5.581 10.334 -5.993 1.00 96.88 113 ALA A O 1
ATOM 875 N N . VAL A 1 114 ? 4.218 10.206 -4.217 1.00 96.56 114 VAL A N 1
ATOM 876 C CA . VAL A 1 114 ? 5.287 10.182 -3.211 1.00 96.56 114 VAL A CA 1
ATOM 877 C C . VAL A 1 114 ? 5.159 8.914 -2.376 1.00 96.56 114 VAL A C 1
ATOM 879 O O . VAL A 1 114 ? 4.033 8.439 -2.206 1.00 96.56 114 VAL A O 1
ATOM 882 N N . PRO A 1 115 ? 6.261 8.355 -1.847 1.00 96.06 115 PRO A N 1
ATOM 883 C CA . PRO A 1 115 ? 6.180 7.267 -0.882 1.00 96.06 115 PRO A CA 1
ATOM 884 C C . PRO A 1 115 ? 5.341 7.687 0.328 1.00 96.06 115 PRO A C 1
ATOM 886 O O . PRO A 1 115 ? 5.568 8.747 0.911 1.00 96.06 115 PRO A O 1
ATOM 889 N N . VAL A 1 116 ? 4.364 6.863 0.692 1.00 97.38 116 VAL A N 1
ATOM 890 C CA . VAL A 1 116 ? 3.502 7.067 1.857 1.00 97.38 116 VAL A CA 1
ATOM 891 C C . VAL A 1 116 ? 3.555 5.825 2.731 1.00 97.38 116 VAL A C 1
ATOM 893 O O . VAL A 1 116 ? 3.378 4.714 2.230 1.00 97.38 116 VAL A O 1
ATOM 896 N N . ASP A 1 117 ? 3.755 6.022 4.035 1.00 97.31 117 ASP A N 1
ATOM 897 C CA . ASP A 1 117 ? 3.464 4.997 5.033 1.00 97.31 117 ASP A CA 1
ATOM 898 C C . ASP A 1 117 ? 1.944 4.905 5.219 1.00 97.31 117 ASP A C 1
ATOM 900 O O . ASP A 1 117 ? 1.282 5.832 5.694 1.00 97.31 117 ASP A O 1
ATOM 904 N N . MET A 1 118 ? 1.374 3.777 4.812 1.00 97.50 118 MET A N 1
ATOM 905 C CA . MET A 1 118 ? -0.059 3.529 4.870 1.00 97.50 118 MET A CA 1
ATOM 906 C C . MET A 1 118 ? -0.590 3.443 6.301 1.00 97.50 118 MET A C 1
ATOM 908 O O . MET A 1 118 ? -1.771 3.722 6.507 1.00 97.50 118 MET A O 1
ATOM 912 N N . ARG A 1 119 ? 0.246 3.071 7.279 1.00 95.50 119 ARG A N 1
ATOM 913 C CA . ARG A 1 119 ? -0.135 2.971 8.693 1.00 95.50 119 ARG A CA 1
ATOM 914 C C . ARG A 1 119 ? -0.288 4.355 9.307 1.00 95.50 119 ARG A C 1
ATOM 916 O O . ARG A 1 119 ? -1.373 4.666 9.789 1.00 95.50 119 ARG A O 1
ATOM 923 N N . GLU A 1 120 ? 0.716 5.216 9.144 1.00 95.38 120 GLU A N 1
ATOM 924 C CA . GLU A 1 120 ? 0.612 6.629 9.544 1.00 95.38 120 GLU A CA 1
ATOM 925 C C . GLU A 1 120 ? -0.544 7.322 8.810 1.00 95.38 120 GLU A C 1
ATOM 927 O O . GLU A 1 120 ? -1.325 8.078 9.393 1.00 95.38 120 GLU A O 1
ATOM 932 N N . PHE A 1 121 ? -0.713 7.022 7.516 1.00 97.00 121 PHE A N 1
ATOM 933 C CA . PHE A 1 121 ? -1.844 7.536 6.756 1.00 97.00 121 PHE A CA 1
ATOM 934 C C . PHE A 1 121 ? -3.180 7.100 7.366 1.00 97.00 121 PHE A C 1
ATOM 936 O O . PHE A 1 121 ? -4.050 7.953 7.533 1.00 97.00 121 PHE A O 1
ATOM 943 N N . ALA A 1 122 ? -3.357 5.821 7.704 1.00 96.50 122 ALA A N 1
ATOM 944 C CA . ALA A 1 122 ? -4.589 5.305 8.296 1.00 96.50 122 ALA A CA 1
ATOM 945 C C . ALA A 1 122 ? -4.890 5.930 9.668 1.00 96.50 122 ALA A C 1
ATOM 947 O O . ALA A 1 122 ? -6.030 6.324 9.918 1.00 96.50 122 ALA A O 1
ATOM 948 N N . GLU A 1 123 ? -3.875 6.083 10.518 1.00 94.12 123 GLU A N 1
ATOM 949 C CA . GLU A 1 123 ? -3.982 6.739 11.827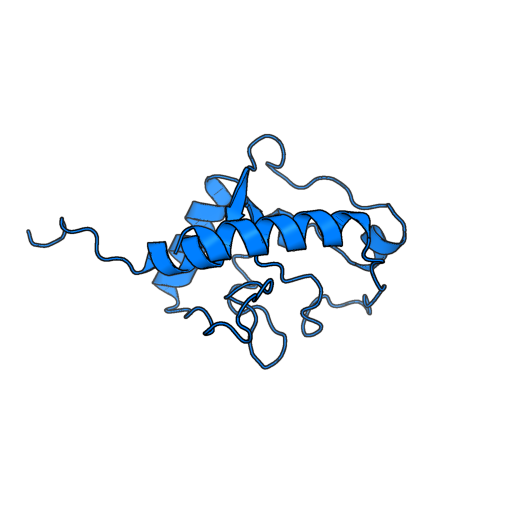 1.00 94.12 123 GLU A CA 1
ATOM 950 C C . GLU A 1 123 ? -4.446 8.198 11.671 1.00 94.12 123 GLU A C 1
ATOM 952 O O . GLU A 1 123 ? -5.449 8.605 12.266 1.00 94.12 123 GLU A O 1
ATOM 957 N N . SER A 1 124 ? -3.844 8.939 10.732 1.00 95.06 124 SER A N 1
ATOM 958 C CA . SER A 1 124 ? -4.194 10.341 10.445 1.00 95.06 124 SER A CA 1
ATOM 959 C C . SER A 1 124 ? -5.630 10.561 9.944 1.00 95.06 124 SER A C 1
ATOM 961 O O . SER A 1 124 ? -6.089 11.700 9.821 1.00 95.06 124 SER A O 1
ATOM 963 N N . ILE A 1 125 ? -6.354 9.510 9.540 1.00 95.00 125 ILE A N 1
ATOM 964 C CA . ILE A 1 125 ? -7.756 9.635 9.101 1.00 95.00 125 ILE A CA 1
ATOM 965 C C . ILE A 1 125 ? -8.677 9.899 10.287 1.00 95.00 125 ILE A C 1
ATOM 967 O O . ILE A 1 125 ? -9.665 10.633 10.127 1.00 95.00 125 ILE A O 1
ATOM 971 N N . TRP A 1 126 ? -8.339 9.320 11.437 1.00 86.62 126 TRP A N 1
ATOM 972 C CA . TRP A 1 126 ? -9.170 9.270 12.636 1.00 86.62 126 TRP A CA 1
ATOM 973 C C . TRP A 1 126 ? -8.655 10.154 13.770 1.00 86.62 126 TRP A C 1
ATOM 975 O O . TRP A 1 126 ? -9.381 10.382 14.738 1.00 86.62 126 TRP A O 1
ATOM 985 N N . GLU A 1 127 ? -7.443 10.693 13.645 1.00 86.06 127 GLU A N 1
ATOM 986 C CA . GLU A 1 127 ? -6.971 11.778 14.498 1.00 86.06 127 GLU A CA 1
ATOM 987 C C . GLU A 1 127 ? -7.972 12.941 14.464 1.00 86.06 127 GLU A C 1
ATOM 989 O O . GLU A 1 127 ? -8.294 13.505 13.412 1.00 86.06 127 GLU A O 1
ATOM 994 N N .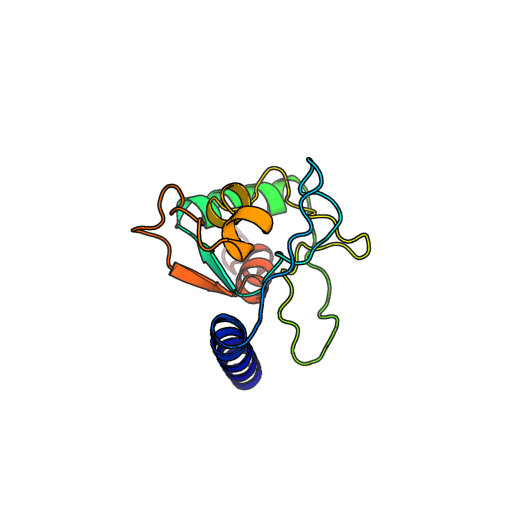 LYS A 1 128 ? -8.509 13.280 15.640 1.00 56.56 128 LYS A N 1
ATOM 995 C CA . LYS A 1 128 ? -9.382 14.439 15.803 1.00 56.56 128 LYS A CA 1
ATOM 996 C C . LYS A 1 128 ? -8.557 15.676 15.484 1.00 56.56 128 LYS A C 1
ATOM 998 O O . LYS A 1 128 ? -7.603 15.981 16.192 1.00 56.56 128 LYS A O 1
ATOM 1003 N N . THR A 1 129 ? -8.941 16.421 14.456 1.00 50.16 129 THR A N 1
ATOM 1004 C CA . THR A 1 129 ? -8.488 17.805 14.338 1.00 50.16 129 THR A CA 1
ATOM 1005 C C . THR A 1 129 ? -9.049 18.534 15.561 1.00 50.16 129 THR A C 1
ATOM 1007 O O . THR A 1 129 ? -10.259 18.503 15.778 1.00 50.16 129 THR A O 1
ATOM 1010 N N . GLU A 1 130 ? -8.211 19.167 16.383 1.00 39.91 130 GLU A N 1
ATOM 1011 C CA . GLU A 1 130 ? -8.631 19.917 17.586 1.00 39.91 130 GLU A CA 1
ATOM 1012 C C . GLU A 1 130 ? -9.534 21.146 17.287 1.00 39.91 130 GLU A C 1
ATOM 1014 O O . GLU A 1 130 ? -9.699 22.015 18.137 1.00 39.91 130 GLU A O 1
ATOM 1019 N N . GLY A 1 131 ? -10.150 21.231 16.103 1.00 46.69 131 GLY A N 1
ATOM 1020 C CA . GLY A 1 131 ? -10.914 22.382 15.617 1.00 46.69 131 GLY A CA 1
ATOM 1021 C C . GLY A 1 131 ? -12.421 22.180 15.427 1.00 46.69 131 GLY A C 1
ATOM 1022 O O . GLY A 1 131 ? -13.093 23.157 15.133 1.00 46.69 131 GLY A O 1
ATOM 1023 N N . ASP A 1 132 ? -12.977 20.977 15.617 1.00 43.91 132 ASP A N 1
ATOM 1024 C CA . ASP A 1 132 ? -14.412 20.705 15.358 1.00 43.91 132 ASP A CA 1
ATOM 1025 C C . ASP A 1 132 ? -15.297 20.793 16.623 1.00 43.91 132 ASP A C 1
ATOM 1027 O O . ASP A 1 132 ? -16.319 20.122 16.762 1.00 43.91 132 ASP A O 1
ATOM 1031 N N . ARG A 1 133 ? -14.892 21.635 17.585 1.00 43.03 133 ARG A N 1
ATOM 1032 C CA . ARG A 1 133 ? -15.778 22.160 18.639 1.00 43.03 133 ARG A CA 1
ATOM 1033 C C . ARG A 1 133 ? -16.132 23.606 18.293 1.00 43.03 133 ARG A C 1
ATOM 1035 O O . ARG A 1 133 ? -15.531 24.529 18.839 1.00 43.03 133 ARG A O 1
ATOM 1042 N N . GLY A 1 134 ? -17.071 23.765 17.365 1.00 38.22 134 GLY A N 1
ATOM 1043 C CA . GLY A 1 134 ? -17.781 25.011 17.078 1.00 38.22 134 GLY A CA 1
ATOM 1044 C C . GLY A 1 134 ? -19.269 24.806 17.281 1.00 38.22 134 GLY A C 1
ATOM 1045 O O . GLY A 1 134 ? -19.788 23.841 16.680 1.00 38.22 134 GLY A O 1
#

Radius of gyration: 15.42 Å; chains: 1; bounding box: 34×42×36 Å

pLDDT: mean 91.23, std 12.05, range [38.22, 98.56]

Sequence (134 aa):
MGGELAEAAALHARLMVEQQVTDLYTGDCRGCGECCSRFLPMSLLDRARLRAYVRRHGVAAHAPWARLDLTCPYLTDGRECSVYEARPEVCRAYRCDLHARGELDGFTGADRAVPVDMREFAESIWEKTEGDRG

Secondary structure (DSSP, 8-state):
-HHHHHHHHHHHHHHHHHPPPP---SS--SS--TT-BSEEEE-HHHHHHHHHHHHHHTPPPPPPSSSS--B-TTB-TTS-BTTGGG--HHHHH--HHHHHHT-PPP-TTGGG-EEEEHHHHHHHHHSPPTT---